Protein AF-A0A820MUP9-F1 (afdb_monomer)

Structure (mmCIF, N/CA/C/O backbone):
data_AF-A0A820MUP9-F1
#
_entry.id   AF-A0A820MUP9-F1
#
loop_
_atom_site.group_PDB
_atom_site.id
_atom_site.type_symbol
_atom_site.label_atom_id
_atom_site.label_alt_id
_atom_site.label_comp_id
_atom_site.label_asym_id
_atom_site.label_entity_id
_atom_site.label_seq_id
_atom_site.pdbx_PDB_ins_code
_atom_site.Cartn_x
_atom_site.Cartn_y
_atom_site.Cartn_z
_atom_site.occupancy
_atom_site.B_iso_or_equiv
_atom_site.auth_seq_id
_atom_site.auth_comp_id
_atom_site.auth_asym_id
_atom_site.auth_atom_id
_atom_site.pdbx_PDB_model_num
ATOM 1 N N . MET A 1 1 ? 1.671 -4.224 -21.984 1.00 60.31 1 MET A N 1
ATOM 2 C CA . MET A 1 1 ? 1.009 -4.642 -20.728 1.00 60.31 1 MET A CA 1
ATOM 3 C C . MET A 1 1 ? -0.323 -3.909 -20.652 1.00 60.31 1 MET A C 1
ATOM 5 O O . MET A 1 1 ? -0.324 -2.715 -20.909 1.00 60.31 1 MET A O 1
ATOM 9 N N . VAL A 1 2 ? -1.440 -4.591 -20.386 1.00 72.69 2 VAL A N 1
ATOM 10 C CA . VAL A 1 2 ? -2.741 -3.913 -20.216 1.00 72.69 2 VAL A CA 1
ATOM 11 C C . VAL A 1 2 ? -2.798 -3.319 -18.798 1.00 72.69 2 VAL A C 1
ATOM 13 O O . VAL A 1 2 ? -2.469 -4.053 -17.855 1.00 72.69 2 VAL A O 1
ATOM 16 N N . PRO A 1 3 ? -3.150 -2.028 -18.629 1.00 71.88 3 PRO A N 1
ATOM 17 C CA . PRO A 1 3 ? -3.293 -1.410 -17.313 1.00 71.88 3 PRO A CA 1
ATOM 18 C C . PRO A 1 3 ? -4.386 -2.097 -16.495 1.00 71.88 3 PRO A C 1
ATOM 20 O O . PRO A 1 3 ? -5.443 -2.432 -17.030 1.00 71.88 3 PRO A O 1
ATOM 23 N N . TYR A 1 4 ? -4.151 -2.282 -15.196 1.00 71.50 4 TYR A N 1
ATOM 24 C CA . TYR A 1 4 ? -5.239 -2.652 -14.297 1.00 71.50 4 TYR A CA 1
ATOM 25 C C . TYR A 1 4 ? -6.120 -1.433 -14.060 1.00 71.50 4 TYR A C 1
ATOM 27 O O . TYR A 1 4 ? -5.642 -0.396 -13.602 1.00 71.50 4 TYR A O 1
ATOM 35 N N . GLU A 1 5 ? -7.413 -1.568 -14.333 1.00 75.94 5 GLU A N 1
ATOM 36 C CA . GLU A 1 5 ? -8.380 -0.572 -13.901 1.00 75.94 5 GLU A CA 1
ATOM 37 C C . GLU A 1 5 ? -8.624 -0.752 -12.396 1.00 75.94 5 GLU A C 1
ATOM 39 O O . GLU A 1 5 ? -9.329 -1.663 -11.959 1.00 75.94 5 GLU A O 1
ATOM 44 N N . PHE A 1 6 ? -7.975 0.085 -11.586 1.00 80.81 6 PHE A N 1
ATOM 45 C CA . PHE A 1 6 ? -8.149 0.066 -10.139 1.00 80.81 6 PHE A CA 1
ATOM 46 C C . PHE A 1 6 ? -9.417 0.830 -9.753 1.00 80.81 6 PHE A C 1
ATOM 48 O O . PHE A 1 6 ? -9.471 2.055 -9.840 1.00 80.81 6 PHE A O 1
ATOM 55 N N . ARG A 1 7 ? -10.434 0.098 -9.293 1.00 82.88 7 ARG A N 1
ATOM 56 C CA . ARG A 1 7 ? -11.640 0.662 -8.678 1.00 82.88 7 ARG A CA 1
ATOM 57 C C . ARG A 1 7 ? -11.702 0.186 -7.227 1.00 82.88 7 ARG A C 1
ATOM 59 O O . ARG A 1 7 ? -12.034 -0.979 -7.011 1.00 82.88 7 ARG A O 1
ATOM 66 N N . PRO A 1 8 ? -11.341 1.029 -6.242 1.00 84.62 8 PRO A N 1
ATOM 67 C CA . PRO A 1 8 ? -11.309 0.603 -4.853 1.00 84.62 8 PRO A CA 1
ATOM 68 C C . PRO A 1 8 ? -12.722 0.256 -4.381 1.00 84.62 8 PRO A C 1
ATOM 70 O O . PRO A 1 8 ? -13.634 1.080 -4.417 1.00 84.62 8 PRO A O 1
ATOM 73 N N . ASN A 1 9 ? -12.891 -0.966 -3.904 1.00 84.06 9 ASN A N 1
ATOM 74 C CA . ASN A 1 9 ? -14.052 -1.404 -3.162 1.00 84.06 9 ASN A CA 1
ATOM 75 C C . ASN A 1 9 ? -13.917 -0.929 -1.709 1.00 84.06 9 ASN A C 1
ATOM 77 O O . ASN A 1 9 ? -13.179 -1.510 -0.915 1.00 84.06 9 ASN A O 1
ATOM 81 N N . GLN A 1 10 ? -14.629 0.141 -1.361 1.00 83.38 10 GLN A N 1
ATOM 82 C CA . GLN A 1 10 ? -14.618 0.745 -0.024 1.00 83.38 10 GLN A CA 1
ATOM 83 C C . GLN A 1 10 ? -15.701 0.151 0.892 1.00 83.38 10 GLN A C 1
ATOM 85 O O . GLN A 1 10 ? -16.340 0.865 1.661 1.00 83.38 10 GLN A O 1
ATOM 90 N N . ILE A 1 11 ? -15.939 -1.158 0.797 1.00 86.75 11 ILE A N 1
ATOM 91 C CA . ILE A 1 11 ? -16.902 -1.865 1.645 1.00 86.75 11 ILE A CA 1
ATOM 92 C C . ILE A 1 11 ? -16.137 -2.675 2.686 1.00 86.75 11 ILE A C 1
ATOM 94 O O . ILE A 1 11 ? -15.376 -3.587 2.358 1.00 86.75 11 ILE A O 1
ATOM 98 N N . PHE A 1 12 ? -16.364 -2.358 3.957 1.00 88.25 12 PHE A N 1
ATOM 99 C CA . PHE A 1 12 ? -15.875 -3.170 5.060 1.00 88.25 12 PHE A CA 1
ATOM 100 C C . PHE A 1 12 ? -16.815 -4.364 5.290 1.00 88.25 12 PHE A C 1
ATOM 102 O O . PHE A 1 12 ? -18.015 -4.184 5.475 1.00 88.25 12 PHE A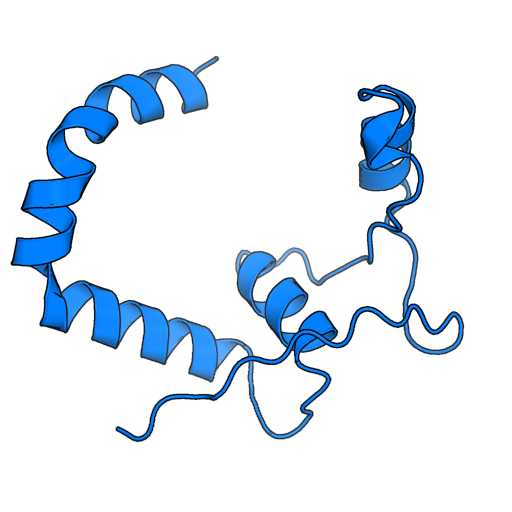 O 1
ATOM 109 N N . ASP A 1 13 ? -16.271 -5.582 5.267 1.00 89.06 13 ASP A N 1
ATOM 110 C CA . ASP A 1 13 ? -16.995 -6.829 5.520 1.00 89.06 13 ASP A CA 1
ATOM 111 C C . ASP A 1 13 ? -16.395 -7.508 6.757 1.00 89.06 13 ASP A C 1
ATOM 113 O O . ASP A 1 13 ? -15.306 -8.072 6.687 1.00 89.06 13 ASP A O 1
ATOM 117 N N . GLU A 1 14 ? -17.108 -7.476 7.884 1.00 89.31 14 GLU A N 1
ATOM 118 C CA . GLU A 1 14 ? -16.673 -8.059 9.166 1.00 89.31 14 GLU A CA 1
ATOM 119 C C . GLU A 1 14 ? -16.401 -9.569 9.107 1.00 89.31 14 GLU A C 1
ATOM 121 O O . GLU A 1 14 ? -15.706 -10.109 9.965 1.00 89.31 14 GLU A O 1
ATOM 126 N N . ARG A 1 15 ? -16.920 -10.275 8.094 1.00 90.50 15 ARG A N 1
ATOM 127 C CA . ARG A 1 15 ? -16.665 -11.713 7.910 1.00 90.50 15 ARG A CA 1
ATOM 128 C C . ARG A 1 15 ? -15.328 -11.983 7.228 1.00 90.50 15 ARG A C 1
ATOM 130 O O . ARG A 1 15 ? -14.829 -13.104 7.295 1.00 90.50 15 ARG A O 1
ATOM 137 N N . LYS A 1 16 ? -14.775 -10.985 6.535 1.00 86.62 16 LYS A N 1
ATOM 138 C CA . LYS A 1 16 ? -13.542 -11.093 5.740 1.00 86.62 16 LYS A CA 1
ATOM 139 C C . LYS A 1 16 ? -12.408 -10.246 6.296 1.00 86.62 16 LYS A C 1
ATOM 141 O O . LYS A 1 16 ? -11.245 -10.616 6.166 1.00 86.62 16 LYS A O 1
ATOM 146 N N . HIS A 1 17 ? -12.735 -9.097 6.870 1.00 92.25 17 HIS A N 1
ATOM 147 C CA . HIS A 1 17 ? -11.781 -8.091 7.296 1.00 92.25 17 HIS A CA 1
ATOM 148 C C . HIS A 1 17 ? -11.637 -8.106 8.812 1.00 92.25 17 HIS A C 1
ATOM 150 O O . HIS A 1 17 ? -12.610 -8.155 9.558 1.00 92.25 17 HIS A O 1
ATOM 156 N N . ILE A 1 18 ? -10.391 -8.015 9.261 1.00 94.44 18 ILE A N 1
ATOM 157 C CA . ILE A 1 18 ? -10.043 -7.900 10.674 1.00 94.44 18 ILE A CA 1
ATOM 158 C C . ILE A 1 18 ? -9.552 -6.476 10.897 1.00 94.44 18 ILE A C 1
ATOM 160 O O . ILE A 1 18 ? -8.719 -5.995 10.131 1.00 94.44 18 ILE A O 1
ATOM 164 N N . ILE A 1 19 ? -10.046 -5.803 11.934 1.00 95.06 19 ILE A N 1
ATOM 165 C CA . ILE A 1 19 ? -9.593 -4.451 12.278 1.00 95.06 19 ILE A CA 1
ATOM 166 C C . ILE A 1 19 ? -8.158 -4.515 12.812 1.00 95.06 19 ILE A C 1
ATOM 168 O O . ILE A 1 19 ? -7.834 -5.336 13.675 1.00 95.06 19 ILE A O 1
ATOM 172 N N . ASP A 1 20 ? -7.297 -3.628 12.323 1.00 95.06 20 ASP A N 1
ATOM 173 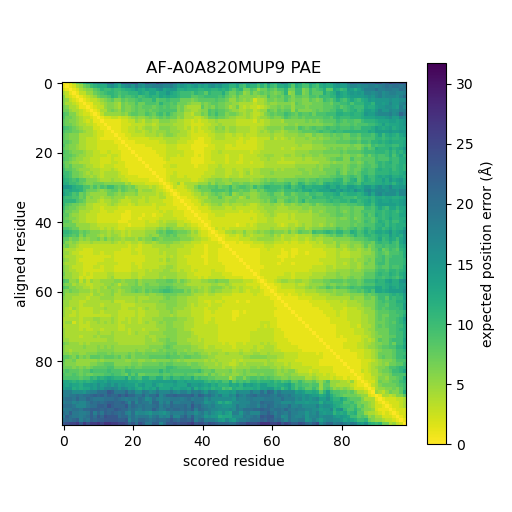C CA . ASP A 1 20 ? -5.983 -3.412 12.916 1.00 95.06 20 ASP A CA 1
ATOM 174 C C . ASP A 1 20 ? -6.122 -2.543 14.173 1.00 95.06 20 ASP A C 1
ATOM 176 O O . ASP A 1 20 ? -6.323 -1.330 14.102 1.00 95.06 20 ASP A O 1
ATOM 180 N N . ALA A 1 21 ? -6.028 -3.176 15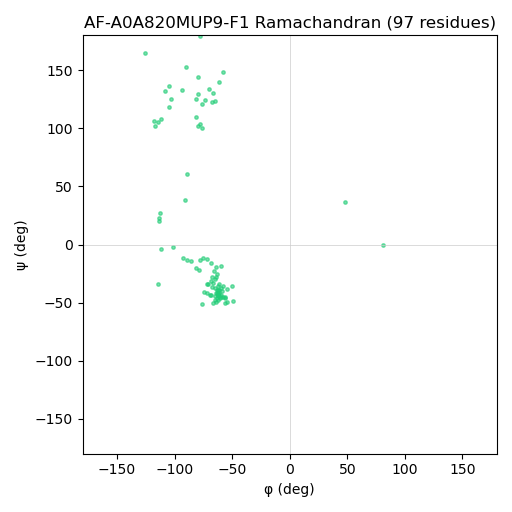.344 1.00 94.31 21 ALA A N 1
ATOM 181 C CA . ALA A 1 21 ? -6.192 -2.502 16.629 1.00 94.31 21 ALA A CA 1
ATOM 182 C C . ALA A 1 21 ? -5.115 -1.438 16.905 1.00 94.31 21 ALA A C 1
ATOM 184 O O . ALA A 1 21 ? -5.378 -0.486 17.638 1.00 94.31 21 ALA A O 1
ATOM 185 N N . VAL A 1 22 ? -3.909 -1.584 16.347 1.00 92.25 22 VAL A N 1
ATOM 186 C CA . VAL A 1 22 ? -2.823 -0.614 16.536 1.00 92.25 22 VAL A CA 1
ATOM 187 C C . VAL A 1 22 ? -3.093 0.612 15.673 1.00 92.25 22 VAL A C 1
ATOM 189 O O . VAL A 1 22 ? -3.142 1.725 16.190 1.00 92.25 22 VAL A O 1
ATOM 192 N N . ALA A 1 23 ? -3.368 0.409 14.383 1.00 91.75 23 ALA A N 1
ATOM 193 C CA . ALA A 1 23 ? -3.734 1.498 13.481 1.00 91.75 23 ALA A CA 1
ATOM 194 C C . ALA A 1 23 ? -5.025 2.207 13.923 1.00 91.75 23 ALA A C 1
ATOM 196 O O . ALA A 1 23 ? -5.133 3.424 13.794 1.00 91.75 23 ALA A O 1
ATOM 197 N N . LYS A 1 24 ? -5.986 1.478 14.508 1.00 93.50 24 LYS A N 1
ATOM 198 C CA . LYS A 1 24 ? -7.220 2.069 15.040 1.00 93.50 24 LYS A CA 1
ATOM 199 C C . LYS A 1 24 ? -6.940 3.074 16.156 1.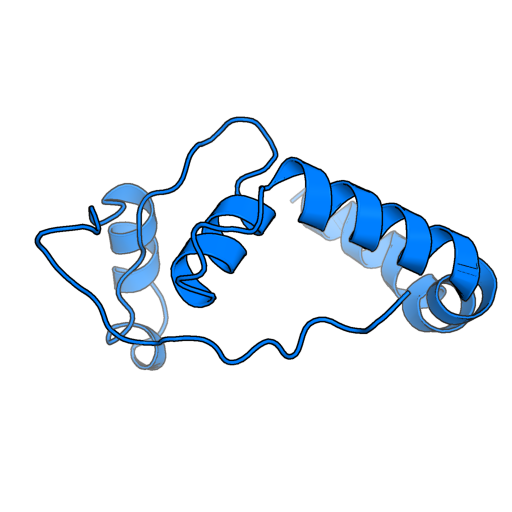00 93.50 24 LYS A C 1
ATOM 201 O O . LYS A 1 24 ? -7.484 4.171 16.105 1.00 93.50 24 LYS A O 1
ATOM 206 N N . LYS A 1 25 ? -6.040 2.748 17.090 1.00 93.00 25 LYS A N 1
ATOM 207 C CA . LYS A 1 25 ? -5.622 3.681 18.149 1.00 93.00 25 LYS A CA 1
ATOM 208 C C . LYS A 1 25 ? -4.964 4.940 17.585 1.00 93.00 25 LYS A C 1
ATOM 210 O O . LYS A 1 25 ? -5.227 6.028 18.082 1.00 93.00 25 LYS A O 1
ATOM 215 N N . TYR A 1 26 ? -4.145 4.809 16.538 1.00 91.81 26 TYR A N 1
ATOM 216 C CA . TYR A 1 26 ? -3.560 5.973 15.867 1.00 91.81 26 TYR A CA 1
ATOM 217 C C . TYR A 1 26 ? -4.625 6.851 15.205 1.00 91.81 26 TYR A C 1
ATOM 219 O O . TYR A 1 26 ? -4.570 8.069 15.335 1.00 91.81 26 TYR A O 1
ATOM 227 N N . LEU A 1 27 ? -5.621 6.251 14.547 1.00 91.19 27 LEU A N 1
ATOM 228 C CA . LEU A 1 27 ? -6.723 7.003 13.941 1.00 91.19 27 LEU A CA 1
ATOM 229 C C . LEU A 1 27 ? -7.590 7.713 14.984 1.00 91.19 27 LEU A C 1
ATOM 231 O O . LEU A 1 27 ? -8.016 8.833 14.744 1.00 91.19 27 LEU A O 1
ATOM 235 N N . GLU A 1 28 ? -7.824 7.102 16.144 1.00 91.06 28 GLU A N 1
ATOM 236 C CA . GLU A 1 28 ? -8.566 7.728 17.250 1.00 91.06 28 GLU A CA 1
ATOM 237 C C . GLU A 1 28 ? -7.842 8.953 17.828 1.00 91.06 28 GLU A C 1
ATOM 239 O O . GLU A 1 28 ? -8.487 9.886 18.302 1.00 91.06 28 GLU A O 1
ATOM 244 N N . GLN A 1 29 ? -6.509 8.966 17.767 1.00 92.81 29 GLN A N 1
ATOM 245 C CA . GLN A 1 29 ? -5.672 10.099 18.177 1.00 92.81 29 GLN A CA 1
ATOM 246 C C . GLN A 1 29 ? -5.476 11.137 17.065 1.00 92.81 29 GLN A C 1
ATOM 248 O O . GLN A 1 29 ? -5.006 12.242 17.335 1.00 92.81 29 GLN A O 1
ATOM 253 N N . ALA A 1 30 ? -5.806 10.784 15.822 1.00 92.19 30 ALA A N 1
ATOM 254 C CA . ALA A 1 30 ? -5.721 11.674 14.678 1.00 92.19 30 ALA A CA 1
ATOM 255 C C . ALA A 1 30 ? -6.906 12.653 14.638 1.00 92.19 30 ALA A C 1
ATOM 257 O O . ALA A 1 30 ? -7.794 12.658 15.497 1.00 92.19 30 ALA A O 1
ATOM 258 N N . THR A 1 31 ? -6.905 13.510 13.623 1.00 88.44 31 THR A N 1
ATOM 259 C CA . THR A 1 31 ? -7.966 14.480 13.360 1.00 88.44 31 THR A CA 1
ATOM 260 C C . THR A 1 31 ? -9.330 13.794 13.184 1.00 88.44 31 THR A C 1
ATOM 262 O O . THR A 1 31 ? -9.435 12.651 12.740 1.00 88.44 31 THR A O 1
ATOM 265 N N . SER A 1 32 ? -10.409 14.480 13.570 1.00 88.56 32 SER A N 1
ATOM 266 C CA . SER A 1 32 ? -11.766 13.904 13.573 1.00 88.56 32 SER A CA 1
ATOM 267 C C . SER A 1 32 ? -12.286 13.538 12.180 1.00 88.56 32 SER A C 1
ATOM 269 O O . SER A 1 32 ? -13.193 12.715 12.050 1.00 88.56 32 SER A O 1
ATOM 271 N N . ASP A 1 33 ? -11.697 14.111 11.133 1.00 90.50 33 ASP A N 1
ATOM 272 C CA . ASP A 1 33 ? -11.995 13.813 9.736 1.00 90.50 33 ASP A CA 1
ATOM 273 C C . ASP A 1 33 ? -11.671 12.365 9.356 1.00 90.50 33 ASP A C 1
ATOM 275 O O . ASP A 1 33 ? -12.330 11.840 8.468 1.00 90.50 33 ASP A O 1
ATOM 279 N N . VAL A 1 34 ? -10.751 11.677 10.041 1.00 88.25 34 VAL A N 1
ATOM 280 C CA . VAL A 1 34 ? -10.373 10.287 9.721 1.00 88.25 34 VAL A CA 1
ATOM 281 C C . VAL A 1 34 ? -11.004 9.233 10.634 1.00 88.25 34 VAL A C 1
ATOM 283 O O . VAL A 1 34 ? -10.829 8.036 10.409 1.00 88.25 34 VAL A O 1
ATOM 286 N N . HIS A 1 35 ? -11.789 9.63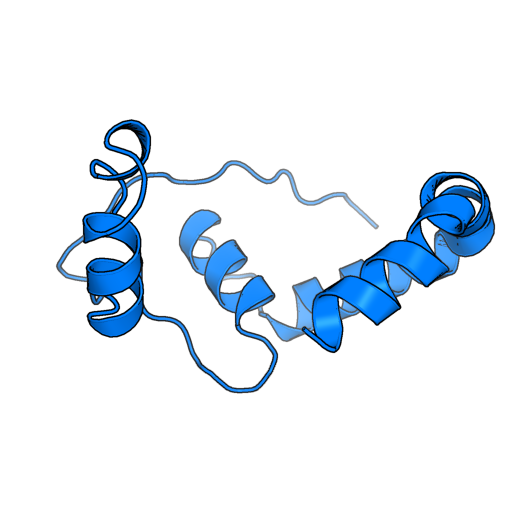0 11.640 1.00 87.56 35 HIS A N 1
ATOM 287 C CA . HIS A 1 35 ? -12.375 8.695 12.620 1.00 87.56 35 HIS A CA 1
ATOM 288 C C . HIS A 1 35 ? -13.391 7.719 12.012 1.00 87.56 35 HIS A C 1
ATOM 290 O O . HIS A 1 35 ? -13.610 6.634 12.558 1.00 87.56 35 HIS A O 1
ATOM 296 N N . HIS A 1 36 ? -13.980 8.084 10.871 1.00 87.75 36 HIS A N 1
ATOM 297 C CA . HIS A 1 36 ? -14.905 7.244 10.109 1.00 87.75 36 HIS A CA 1
ATOM 298 C C . HIS A 1 36 ? -14.205 6.120 9.321 1.00 87.75 36 HIS A C 1
ATOM 300 O O . HIS A 1 36 ? -14.874 5.221 8.811 1.00 87.75 36 HIS A O 1
ATOM 306 N N . LEU A 1 37 ? -12.872 6.152 9.211 1.00 90.56 37 LEU A N 1
ATOM 307 C CA . LEU A 1 37 ? -12.099 5.138 8.502 1.00 90.56 37 LEU A CA 1
ATOM 308 C C . LEU A 1 37 ? -11.911 3.882 9.365 1.00 90.56 37 LEU A C 1
ATOM 310 O O . LEU A 1 37 ? -11.719 3.942 10.585 1.00 90.56 37 LEU A O 1
ATOM 314 N N . VAL A 1 38 ? -11.929 2.722 8.708 1.00 92.31 38 VAL A N 1
ATOM 315 C CA . VAL A 1 38 ? -11.721 1.417 9.346 1.00 92.31 38 VAL A CA 1
ATOM 316 C C . VAL A 1 38 ? -10.391 0.835 8.863 1.00 92.31 38 VAL A C 1
ATOM 318 O O . VAL A 1 38 ? -10.295 0.430 7.702 1.00 92.31 38 VAL A O 1
ATOM 321 N N . PRO A 1 39 ? -9.348 0.785 9.711 1.00 92.94 39 PRO A N 1
ATOM 322 C CA . PRO A 1 39 ? -8.068 0.228 9.312 1.00 92.94 39 PRO A CA 1
ATOM 323 C C . PRO A 1 39 ? -8.163 -1.298 9.291 1.00 92.94 39 PRO A C 1
ATOM 325 O O . PRO A 1 39 ? -8.465 -1.931 10.305 1.00 92.94 39 PRO A O 1
ATOM 328 N N . VAL A 1 40 ? -7.900 -1.894 8.132 1.00 93.88 40 VAL A N 1
ATOM 329 C CA . VAL A 1 40 ? -7.924 -3.349 7.952 1.00 93.88 40 VAL A CA 1
ATOM 330 C C . VAL A 1 40 ? -6.522 -3.914 8.143 1.00 93.88 40 VAL A C 1
ATOM 332 O O . VAL A 1 40 ? -5.549 -3.413 7.582 1.00 93.88 40 VAL A O 1
ATOM 335 N N . LYS A 1 41 ? -6.425 -4.987 8.925 1.00 94.38 41 LYS A N 1
ATOM 336 C CA . LYS A 1 41 ? -5.188 -5.719 9.172 1.00 94.38 41 LYS A CA 1
ATOM 337 C C . LYS A 1 41 ? -4.715 -6.409 7.895 1.00 94.38 41 LYS A C 1
ATOM 339 O O . LYS A 1 41 ? -5.462 -7.155 7.266 1.00 94.38 41 LYS A O 1
ATOM 344 N N . VAL A 1 42 ? -3.442 -6.218 7.566 1.00 92.88 42 VAL A N 1
ATOM 345 C CA . VAL A 1 42 ? -2.768 -6.848 6.422 1.00 92.88 42 VAL A CA 1
ATOM 346 C C . VAL A 1 42 ? -1.504 -7.581 6.864 1.00 92.88 42 VAL A C 1
ATOM 348 O O . VAL A 1 42 ? -1.001 -7.390 7.972 1.00 92.88 42 VAL A O 1
ATOM 351 N N . THR A 1 43 ? -0.973 -8.450 6.006 1.00 90.50 43 THR A N 1
ATOM 352 C CA . THR A 1 43 ? 0.243 -9.212 6.304 1.00 90.50 43 THR A CA 1
ATOM 353 C C . THR A 1 43 ? 1.473 -8.297 6.384 1.00 90.50 43 THR A C 1
ATOM 355 O O . THR A 1 43 ? 1.837 -7.626 5.418 1.00 90.50 43 THR A O 1
ATOM 358 N N . ALA A 1 44 ? 2.166 -8.320 7.525 1.00 86.19 44 ALA A N 1
ATOM 359 C CA . ALA A 1 44 ? 3.354 -7.510 7.803 1.00 86.19 44 ALA A CA 1
ATOM 360 C C . ALA A 1 44 ? 4.663 -8.204 7.366 1.00 86.19 44 ALA A C 1
ATOM 362 O O . ALA A 1 44 ? 5.527 -8.494 8.185 1.00 86.19 44 ALA A O 1
ATOM 363 N N . ASN A 1 45 ? 4.812 -8.500 6.070 1.00 90.19 45 ASN A N 1
ATOM 364 C CA . ASN A 1 45 ? 6.004 -9.175 5.518 1.00 90.19 45 ASN A CA 1
ATOM 365 C C . ASN A 1 45 ? 6.841 -8.286 4.573 1.00 90.19 45 ASN A C 1
ATOM 367 O O . ASN A 1 45 ? 7.517 -8.790 3.677 1.00 90.19 45 ASN A O 1
ATOM 371 N N . GLY A 1 46 ? 6.723 -6.962 4.704 1.00 88.62 46 GLY A N 1
ATOM 372 C CA . GLY A 1 46 ? 7.343 -5.996 3.789 1.00 88.62 46 GLY A CA 1
ATOM 373 C C . GLY A 1 46 ? 6.578 -5.757 2.478 1.00 88.62 46 GLY A C 1
ATOM 374 O O . GLY A 1 46 ? 7.009 -4.937 1.678 1.00 88.62 46 GLY A O 1
ATOM 375 N N . ASN A 1 47 ? 5.433 -6.418 2.251 1.00 92.19 47 ASN A N 1
ATOM 376 C CA . ASN A 1 47 ? 4.530 -6.144 1.118 1.00 92.19 47 ASN A CA 1
ATOM 377 C C . ASN A 1 47 ? 3.174 -5.568 1.562 1.00 92.19 47 ASN A C 1
ATOM 379 O O . ASN A 1 47 ? 2.195 -5.671 0.823 1.00 92.19 47 ASN A O 1
ATOM 383 N N . CYS A 1 48 ? 3.089 -4.997 2.767 1.00 91.94 48 CYS A N 1
ATOM 384 C CA . CYS A 1 48 ? 1.830 -4.528 3.357 1.00 91.94 48 CYS A CA 1
ATOM 385 C C . CYS A 1 48 ? 1.076 -3.544 2.450 1.00 91.94 48 CYS A C 1
ATOM 387 O O . CYS A 1 48 ? -0.133 -3.679 2.318 1.00 91.94 48 CYS A O 1
ATOM 389 N N . LEU A 1 49 ? 1.778 -2.649 1.742 1.00 92.81 49 LEU A N 1
ATOM 390 C CA . LEU A 1 49 ? 1.174 -1.752 0.751 1.00 92.81 49 LEU A CA 1
ATOM 391 C C . LEU A 1 49 ? 0.377 -2.521 -0.317 1.00 92.81 49 LEU A C 1
ATOM 393 O O . LEU A 1 49 ? -0.781 -2.208 -0.578 1.00 92.81 49 LEU A O 1
ATOM 397 N N . TYR A 1 50 ? 0.974 -3.559 -0.907 1.00 94.06 50 TYR A N 1
ATOM 398 C CA . TYR A 1 50 ? 0.329 -4.358 -1.952 1.00 94.06 50 TYR A CA 1
ATOM 399 C C . TYR A 1 50 ? -0.808 -5.220 -1.399 1.00 94.06 50 TYR A C 1
ATOM 401 O O . TYR A 1 50 ? -1.817 -5.397 -2.076 1.00 94.06 50 TYR A O 1
ATOM 409 N N . TYR A 1 51 ? -0.686 -5.716 -0.164 1.00 93.25 51 TYR A N 1
ATOM 410 C CA . TYR A 1 51 ? -1.804 -6.379 0.510 1.00 93.25 51 TYR A CA 1
ATOM 411 C C . TYR A 1 51 ? -2.980 -5.422 0.728 1.00 93.25 51 TYR A C 1
ATOM 413 O O . TYR A 1 51 ? -4.114 -5.798 0.440 1.00 93.25 51 TYR A O 1
ATOM 421 N N . SER A 1 52 ? -2.727 -4.183 1.160 1.00 91.88 52 SER A N 1
ATOM 422 C CA . SER A 1 52 ? -3.771 -3.164 1.322 1.00 91.88 52 SER A CA 1
ATOM 423 C C . SER A 1 52 ? -4.465 -2.846 -0.002 1.00 91.88 52 SER A C 1
ATOM 425 O O . SER A 1 52 ? -5.689 -2.758 -0.051 1.00 91.88 52 SER A O 1
ATOM 427 N N . ILE A 1 53 ? -3.703 -2.741 -1.096 1.00 91.50 53 ILE A N 1
ATOM 428 C CA . ILE A 1 53 ? -4.268 -2.540 -2.436 1.00 91.50 53 ILE A CA 1
ATOM 429 C C . ILE A 1 53 ? -5.151 -3.726 -2.835 1.00 91.50 53 ILE A C 1
ATOM 431 O O . ILE A 1 53 ? -6.257 -3.500 -3.312 1.00 91.50 53 ILE A O 1
ATOM 435 N N . LEU A 1 54 ? -4.729 -4.976 -2.612 1.00 90.31 54 LEU A N 1
ATOM 436 C CA . LEU A 1 54 ? -5.549 -6.147 -2.953 1.00 90.31 54 LEU A CA 1
ATOM 437 C C . LEU A 1 54 ? -6.861 -6.217 -2.173 1.00 90.31 54 LEU A C 1
ATOM 439 O O . LEU A 1 54 ? -7.885 -6.566 -2.761 1.00 90.31 54 LEU A O 1
ATOM 443 N N . VAL A 1 55 ? -6.843 -5.863 -0.883 1.00 90.12 55 VAL A N 1
ATOM 444 C CA . VAL A 1 55 ? -8.068 -5.759 -0.074 1.00 90.12 55 VAL A CA 1
ATOM 445 C C . VAL A 1 55 ? -9.045 -4.785 -0.736 1.00 90.12 55 VAL A C 1
ATOM 447 O O . VAL A 1 55 ? -10.215 -5.115 -0.909 1.00 90.12 55 VAL A O 1
ATOM 450 N N . LEU A 1 56 ? -8.552 -3.629 -1.193 1.00 89.31 56 LEU A N 1
ATOM 451 C CA . LEU A 1 56 ? -9.365 -2.638 -1.899 1.00 89.31 56 LEU A CA 1
ATOM 452 C C . LEU A 1 56 ? -9.752 -3.081 -3.316 1.00 89.31 56 LEU A C 1
ATOM 454 O O . LEU A 1 56 ? -10.840 -2.756 -3.767 1.00 89.31 56 LEU A O 1
ATOM 458 N N . MET A 1 57 ? -8.917 -3.828 -4.039 1.00 89.12 57 MET A N 1
ATOM 459 C CA . MET A 1 57 ? -9.273 -4.354 -5.366 1.00 89.12 57 MET A CA 1
ATOM 460 C C . MET A 1 57 ? -10.372 -5.412 -5.288 1.00 89.12 57 MET A C 1
ATOM 462 O O . MET A 1 57 ? -11.136 -5.560 -6.240 1.00 89.12 57 MET A O 1
ATOM 466 N N . ASN A 1 58 ? -10.416 -6.179 -4.190 1.00 84.00 58 ASN A N 1
ATOM 467 C CA . ASN A 1 58 ? -11.293 -7.337 -4.016 1.00 84.00 58 ASN A CA 1
ATOM 468 C C . ASN A 1 58 ? -11.250 -8.298 -5.228 1.00 84.00 58 ASN A C 1
ATOM 470 O O . ASN A 1 58 ? -12.265 -8.863 -5.637 1.00 84.00 58 ASN A O 1
ATOM 474 N N . ASN A 1 59 ? -10.065 -8.459 -5.828 1.00 84.81 59 ASN A N 1
ATOM 475 C CA . ASN A 1 59 ? -9.844 -9.314 -6.989 1.00 84.81 59 ASN A CA 1
ATOM 476 C C . ASN A 1 59 ? -8.924 -10.486 -6.606 1.00 84.81 59 ASN A C 1
ATOM 478 O O . ASN A 1 59 ? -7.715 -10.286 -6.478 1.00 84.81 59 ASN A O 1
ATOM 482 N N . PRO A 1 60 ? -9.461 -11.710 -6.451 1.00 83.56 60 PRO A N 1
ATOM 483 C CA . PRO A 1 60 ? -8.675 -12.866 -6.028 1.00 83.56 60 PRO A CA 1
ATOM 484 C C . PRO A 1 60 ? -7.713 -13.380 -7.109 1.00 83.56 60 PRO A C 1
ATOM 486 O O . PRO A 1 60 ? -6.853 -14.200 -6.804 1.00 83.56 60 PRO A O 1
ATOM 489 N N . ALA A 1 61 ? -7.847 -12.930 -8.361 1.00 87.81 61 ALA A N 1
ATOM 490 C CA . ALA A 1 61 ? -6.975 -13.354 -9.455 1.00 87.81 61 ALA A CA 1
ATOM 491 C C . ALA A 1 61 ? -5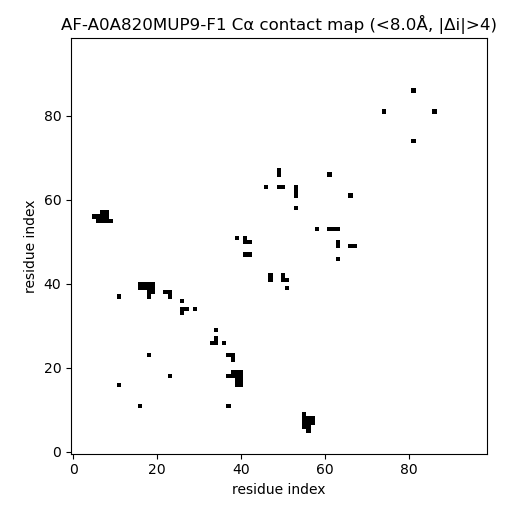.604 -12.656 -9.441 1.00 87.81 61 ALA A C 1
ATOM 493 O O . ALA A 1 61 ? -4.700 -13.094 -10.147 1.00 87.81 61 ALA A O 1
ATOM 494 N N . VAL A 1 62 ? -5.445 -11.582 -8.661 1.00 89.44 62 VAL A N 1
ATOM 495 C CA . VAL A 1 62 ? -4.213 -10.787 -8.622 1.00 89.44 62 VAL A CA 1
ATOM 496 C C . VAL A 1 62 ? -3.419 -11.119 -7.363 1.00 89.44 62 VAL A C 1
ATOM 498 O O . VAL A 1 62 ? -3.918 -11.009 -6.245 1.00 89.44 62 VAL A O 1
ATOM 501 N N . ALA A 1 63 ? -2.153 -11.494 -7.541 1.00 91.81 63 ALA A N 1
ATOM 502 C CA . ALA A 1 63 ? -1.230 -11.738 -6.437 1.00 91.81 63 ALA A CA 1
ATOM 503 C C . ALA A 1 63 ? -0.470 -10.460 -6.038 1.00 91.81 63 ALA A C 1
ATOM 505 O O . ALA A 1 63 ? -0.179 -9.597 -6.868 1.00 91.81 63 ALA A O 1
ATOM 506 N N . THR A 1 64 ? -0.055 -10.360 -4.771 1.00 92.69 64 THR A N 1
ATOM 507 C CA . THR A 1 64 ? 0.755 -9.221 -4.293 1.00 92.69 64 THR A CA 1
ATOM 508 C C . THR A 1 64 ? 2.099 -9.131 -5.010 1.00 92.69 64 THR A C 1
ATOM 510 O O . THR A 1 64 ? 2.577 -8.034 -5.294 1.00 92.69 64 THR A O 1
ATOM 513 N N . SER A 1 65 ? 2.696 -10.279 -5.337 1.00 93.00 65 SER A N 1
ATOM 514 C CA . SER A 1 65 ? 3.929 -10.368 -6.118 1.00 93.00 65 SER A CA 1
ATOM 515 C C . SER A 1 65 ? 3.762 -9.789 -7.521 1.00 93.00 65 SER A C 1
ATOM 517 O O . SER A 1 65 ? 4.658 -9.098 -7.998 1.00 93.00 65 SER A O 1
ATOM 519 N N . GLU A 1 66 ? 2.614 -10.014 -8.160 1.00 92.25 66 GLU A N 1
ATOM 520 C CA . GLU A 1 66 ? 2.326 -9.462 -9.481 1.00 92.25 66 GLU A CA 1
ATOM 521 C C . GLU A 1 66 ? 2.245 -7.934 -9.433 1.00 92.25 66 GLU A C 1
ATOM 523 O O . GLU A 1 66 ? 2.900 -7.269 -10.235 1.00 92.25 66 GLU A O 1
ATOM 528 N N . LEU A 1 67 ? 1.501 -7.373 -8.469 1.00 91.75 67 LEU A N 1
ATOM 529 C CA . LEU A 1 67 ? 1.431 -5.919 -8.282 1.00 91.75 67 LEU A CA 1
ATOM 530 C C . LEU A 1 67 ? 2.824 -5.322 -8.073 1.00 91.75 67 LEU A C 1
ATOM 532 O O . LEU A 1 67 ? 3.185 -4.362 -8.748 1.00 91.75 67 LEU A O 1
ATOM 536 N N . ARG A 1 68 ? 3.639 -5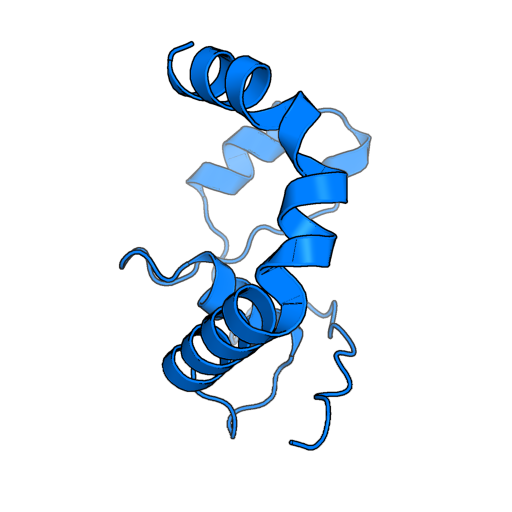.939 -7.211 1.00 93.25 68 ARG A N 1
ATOM 537 C CA . ARG A 1 68 ? 5.011 -5.492 -6.949 1.00 93.25 68 ARG A CA 1
ATOM 538 C C . ARG A 1 68 ? 5.886 -5.508 -8.201 1.00 93.25 68 ARG A C 1
ATOM 540 O O . ARG A 1 68 ? 6.598 -4.541 -8.452 1.00 93.25 68 ARG A O 1
ATOM 547 N N . VAL A 1 69 ? 5.847 -6.586 -8.986 1.00 94.12 69 VAL A N 1
ATOM 548 C CA . VAL A 1 69 ? 6.624 -6.688 -10.233 1.00 94.12 69 VAL A CA 1
ATOM 549 C C . VAL A 1 69 ? 6.183 -5.621 -11.231 1.00 94.12 69 VAL A C 1
ATOM 551 O O . VAL A 1 69 ? 7.029 -4.966 -11.832 1.00 94.12 69 VAL A O 1
ATOM 554 N N . ARG A 1 70 ? 4.874 -5.392 -11.372 1.00 91.62 70 ARG A N 1
ATOM 555 C CA . ARG A 1 70 ? 4.340 -4.342 -12.249 1.00 91.62 70 ARG A CA 1
ATOM 556 C C . ARG A 1 70 ? 4.787 -2.951 -11.818 1.00 91.62 70 ARG A C 1
ATOM 558 O O . ARG A 1 70 ? 5.200 -2.176 -12.672 1.00 91.62 70 ARG A O 1
ATOM 565 N N . THR A 1 71 ? 4.775 -2.658 -10.518 1.00 92.00 71 THR A N 1
ATOM 566 C CA . THR A 1 71 ? 5.298 -1.394 -9.983 1.00 92.00 71 THR A CA 1
ATOM 567 C C . THR A 1 71 ? 6.779 -1.216 -10.308 1.00 92.00 71 THR A C 1
ATOM 569 O O . THR A 1 71 ? 7.176 -0.141 -10.739 1.00 92.00 71 THR A O 1
ATOM 572 N N . ILE A 1 72 ? 7.597 -2.263 -10.168 1.00 93.44 72 ILE A N 1
ATOM 573 C CA . ILE A 1 72 ? 9.022 -2.197 -10.528 1.00 93.44 72 ILE A CA 1
ATOM 574 C C . ILE A 1 72 ? 9.197 -1.932 -12.028 1.00 93.44 72 ILE A C 1
ATOM 576 O O . ILE A 1 72 ? 9.984 -1.067 -12.399 1.00 93.44 72 ILE A O 1
ATOM 580 N N . ILE A 1 73 ? 8.453 -2.641 -12.885 1.00 94.25 73 ILE A N 1
ATOM 581 C CA . ILE A 1 73 ? 8.496 -2.429 -14.339 1.00 94.25 73 ILE A CA 1
ATOM 582 C C . ILE A 1 73 ? 8.129 -0.981 -14.680 1.00 94.25 73 ILE A C 1
ATOM 584 O O . ILE A 1 73 ? 8.834 -0.361 -15.469 1.00 94.25 73 ILE A O 1
ATOM 588 N N . GLU A 1 74 ? 7.074 -0.432 -14.075 1.00 93.00 74 GLU A N 1
ATOM 589 C CA . GLU A 1 74 ? 6.631 0.949 -14.301 1.00 93.00 74 GLU A CA 1
ATOM 590 C C . GLU A 1 74 ? 7.698 1.971 -13.889 1.00 93.00 74 GLU A C 1
ATOM 592 O O . GLU A 1 74 ? 8.034 2.863 -14.670 1.00 93.00 74 GLU A O 1
ATOM 597 N N . LEU A 1 75 ? 8.268 1.811 -12.691 1.00 92.19 75 LEU A N 1
ATOM 598 C CA . LEU A 1 75 ? 9.300 2.705 -12.163 1.00 92.19 75 LEU A CA 1
ATOM 599 C C . LEU A 1 75 ? 10.570 2.684 -13.016 1.00 92.19 75 LEU A C 1
ATOM 601 O O . LEU A 1 75 ? 11.138 3.738 -13.281 1.00 92.19 75 LEU A O 1
ATOM 605 N N . VAL A 1 76 ? 10.997 1.501 -13.469 1.00 94.56 76 VAL A N 1
ATOM 606 C CA . VAL A 1 76 ? 12.188 1.354 -14.319 1.00 94.56 76 VAL A CA 1
ATOM 607 C C . VAL A 1 76 ? 11.928 1.880 -15.730 1.00 94.56 76 VAL A C 1
ATOM 609 O O . VAL A 1 76 ? 12.772 2.562 -16.299 1.00 94.56 76 VAL A O 1
ATOM 612 N N . THR A 1 77 ? 10.754 1.602 -16.300 1.00 95.44 77 THR A N 1
ATOM 613 C CA . THR A 1 77 ? 10.413 2.045 -17.663 1.00 95.44 77 THR A CA 1
ATOM 614 C C . THR A 1 77 ? 10.298 3.567 -17.751 1.00 95.44 77 THR A C 1
ATOM 616 O O . THR A 1 77 ? 10.658 4.150 -18.770 1.00 95.44 77 THR A O 1
ATOM 619 N N . ASN A 1 78 ? 9.836 4.219 -16.681 1.00 94.94 78 ASN A N 1
ATOM 620 C CA . ASN A 1 78 ? 9.594 5.662 -16.640 1.00 94.94 78 ASN A CA 1
ATOM 621 C C . ASN A 1 78 ? 10.553 6.398 -15.690 1.00 94.94 78 ASN A C 1
ATOM 623 O O . ASN A 1 78 ? 10.216 7.463 -15.167 1.00 94.94 78 ASN A O 1
ATOM 627 N N . GLU A 1 79 ? 11.752 5.853 -15.470 1.00 92.94 79 GLU A N 1
ATOM 628 C CA . GLU A 1 79 ? 12.738 6.379 -14.517 1.00 92.94 79 GLU A CA 1
ATOM 629 C C . GLU A 1 79 ? 12.971 7.884 -14.696 1.00 92.94 79 GLU A C 1
ATOM 631 O O . GLU A 1 79 ? 12.891 8.642 -13.734 1.00 92.94 79 GLU A O 1
ATOM 636 N N . THR A 1 80 ? 13.202 8.349 -15.928 1.00 92.94 80 THR A N 1
ATOM 637 C CA . THR A 1 80 ? 13.478 9.768 -16.205 1.00 92.94 80 THR A CA 1
ATOM 638 C C . THR A 1 80 ? 12.339 10.683 -15.753 1.00 92.94 80 THR A C 1
ATOM 640 O O . THR A 1 80 ? 12.590 11.751 -15.197 1.00 92.94 80 THR A O 1
ATOM 643 N N . TYR A 1 81 ? 11.086 10.270 -15.961 1.00 93.81 81 TYR A N 1
ATOM 644 C CA . TYR A 1 81 ? 9.919 11.036 -15.523 1.00 93.81 81 TYR A CA 1
ATOM 645 C C . TYR A 1 81 ? 9.874 11.139 -13.996 1.00 93.81 81 TYR A C 1
ATOM 647 O O . TYR A 1 81 ? 9.748 12.241 -13.452 1.00 93.81 81 TYR A O 1
ATOM 655 N N . TYR A 1 82 ? 10.023 10.006 -13.306 1.00 90.06 82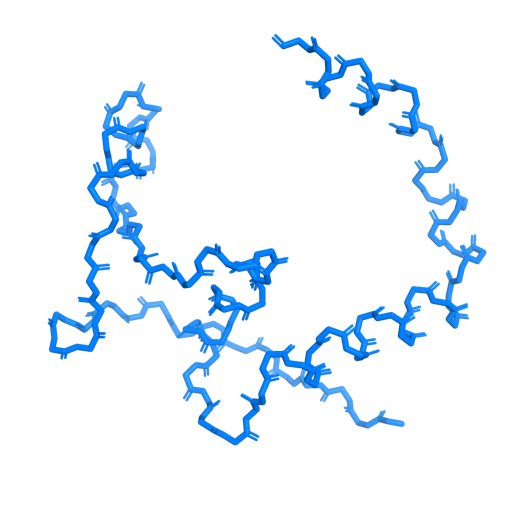 TYR A N 1
ATOM 656 C CA . TYR A 1 82 ? 9.988 9.958 -11.847 1.00 90.06 82 TYR A CA 1
ATOM 657 C C . TYR A 1 82 ? 11.162 10.717 -11.220 1.00 90.06 82 TYR A C 1
ATOM 659 O O . TYR A 1 82 ? 10.950 11.530 -10.322 1.00 90.06 82 TYR A O 1
ATOM 667 N N . SER A 1 83 ? 12.378 10.545 -11.734 1.00 88.12 83 SER A N 1
ATOM 668 C CA . SER A 1 83 ? 13.565 11.266 -11.265 1.00 88.12 83 SER A CA 1
ATOM 669 C C . SER A 1 83 ? 13.410 12.779 -11.424 1.00 88.12 83 SER A C 1
ATOM 671 O O . SER A 1 83 ? 13.658 13.527 -10.481 1.00 88.12 83 SER A O 1
ATOM 673 N N . ASN A 1 84 ? 12.916 13.258 -12.567 1.00 90.44 84 ASN A N 1
ATOM 674 C CA . ASN A 1 84 ? 12.710 14.695 -12.764 1.00 90.44 84 ASN A CA 1
ATOM 675 C C . ASN A 1 84 ? 11.597 15.258 -11.869 1.00 90.44 84 ASN A C 1
ATOM 677 O O . ASN A 1 84 ? 11.724 16.369 -11.363 1.00 90.44 84 ASN A O 1
ATOM 681 N N . THR A 1 85 ? 10.529 14.490 -11.648 1.00 90.06 85 THR A N 1
ATOM 682 C CA . THR A 1 85 ? 9.373 14.934 -10.854 1.00 90.06 85 THR A CA 1
ATOM 683 C C . THR A 1 85 ? 9.674 14.945 -9.356 1.00 90.06 85 THR A C 1
ATOM 685 O O . THR A 1 85 ? 9.268 15.864 -8.648 1.00 90.06 85 THR A O 1
ATOM 688 N N . TYR A 1 86 ? 10.389 13.930 -8.866 1.00 84.31 86 TYR A N 1
ATOM 689 C CA . TYR A 1 86 ? 10.541 13.673 -7.433 1.00 84.31 86 TYR A CA 1
ATOM 690 C C . TYR A 1 86 ? 11.960 13.914 -6.898 1.00 84.31 86 TYR A C 1
ATOM 692 O O . TYR A 1 86 ? 12.148 13.869 -5.683 1.00 84.31 86 TYR A O 1
ATOM 700 N N . SER A 1 87 ? 12.942 14.251 -7.746 1.00 81.00 87 SER A N 1
ATOM 701 C CA . SER A 1 87 ? 14.295 14.640 -7.298 1.00 81.00 87 SER A CA 1
ATOM 702 C C . SER A 1 87 ? 14.331 15.712 -6.198 1.00 81.00 87 SER A C 1
ATOM 704 O O . SER A 1 87 ? 15.167 15.572 -5.303 1.00 81.00 87 SER A O 1
ATOM 706 N N . PRO A 1 88 ? 13.433 16.722 -6.147 1.00 82.06 88 PRO A N 1
ATOM 707 C CA . PRO A 1 88 ? 13.460 17.709 -5.065 1.00 82.06 88 PRO A CA 1
ATOM 708 C C . PRO A 1 88 ? 13.072 17.139 -3.690 1.00 82.06 88 PRO A C 1
ATOM 710 O O . PRO A 1 88 ? 13.318 17.783 -2.673 1.00 82.06 88 PRO A O 1
ATOM 713 N N . LEU A 1 89 ? 12.455 15.952 -3.642 1.00 77.00 89 LEU A N 1
ATOM 714 C CA . LEU A 1 89 ? 11.963 15.332 -2.409 1.00 77.00 89 LEU A CA 1
ATOM 715 C C . LEU A 1 89 ? 12.970 14.384 -1.748 1.00 77.00 89 LEU A C 1
ATOM 717 O O . LEU A 1 89 ? 12.750 14.011 -0.599 1.00 77.00 89 LEU A O 1
ATOM 721 N N . ALA A 1 90 ? 14.063 14.014 -2.426 1.00 69.81 90 ALA A N 1
ATOM 722 C CA . ALA A 1 90 ? 15.021 13.030 -1.914 1.00 69.81 90 ALA A CA 1
ATOM 723 C C . ALA A 1 90 ? 15.593 13.427 -0.535 1.00 69.81 90 ALA A C 1
ATOM 725 O O . ALA A 1 90 ? 15.477 12.669 0.418 1.00 69.81 90 ALA A O 1
ATOM 726 N N . GLY A 1 91 ? 16.084 14.663 -0.384 1.00 70.75 91 GLY A N 1
ATOM 727 C CA . GLY A 1 91 ? 16.606 15.156 0.900 1.00 70.75 91 GLY A CA 1
ATOM 728 C C . GLY A 1 91 ? 15.546 15.305 2.008 1.00 70.75 91 GLY A C 1
ATOM 729 O O . GLY A 1 91 ? 15.753 14.806 3.113 1.00 70.75 91 GLY A O 1
ATOM 730 N N . PRO A 1 92 ? 14.402 15.970 1.754 1.00 68.50 92 PRO A N 1
ATOM 731 C CA . PRO A 1 92 ? 13.334 16.097 2.748 1.00 68.50 92 PRO A CA 1
ATOM 732 C C . PRO A 1 92 ? 12.776 14.761 3.260 1.00 68.50 92 PRO A C 1
ATOM 734 O O . PRO A 1 92 ? 12.444 14.660 4.440 1.00 68.50 92 PRO A O 1
ATOM 737 N N . ILE A 1 93 ? 12.684 13.737 2.402 1.00 66.31 93 ILE A N 1
ATOM 738 C CA . ILE A 1 93 ? 12.224 12.397 2.796 1.00 66.31 93 ILE A CA 1
ATOM 739 C C . ILE A 1 93 ? 13.251 11.714 3.703 1.00 66.31 93 ILE A C 1
ATOM 741 O O . ILE A 1 93 ? 12.866 11.158 4.728 1.00 66.31 93 ILE A O 1
ATOM 745 N N . ASP A 1 94 ? 14.543 11.803 3.379 1.00 62.34 94 ASP A N 1
ATOM 746 C CA . ASP A 1 94 ? 15.604 11.218 4.208 1.00 62.34 94 ASP A CA 1
ATOM 747 C C . ASP A 1 94 ? 15.611 11.809 5.626 1.00 62.34 94 ASP A C 1
ATOM 749 O O . ASP A 1 94 ? 15.789 11.084 6.604 1.00 62.34 94 ASP A O 1
ATOM 753 N N . ILE A 1 95 ? 15.344 13.113 5.752 1.00 60.69 95 ILE A N 1
ATOM 754 C CA . ILE A 1 95 ? 15.208 13.791 7.049 1.00 60.69 95 ILE A CA 1
ATOM 755 C C . ILE A 1 95 ? 13.948 13.318 7.787 1.00 60.69 95 ILE A C 1
ATOM 757 O O . ILE A 1 95 ? 14.002 13.052 8.985 1.00 60.69 95 ILE A O 1
ATOM 761 N N . ALA A 1 96 ? 12.819 13.185 7.086 1.00 60.44 96 ALA A N 1
ATOM 762 C CA . ALA A 1 96 ? 11.555 12.758 7.684 1.00 60.44 96 ALA A CA 1
ATOM 763 C C . ALA A 1 96 ? 11.567 11.296 8.164 1.00 60.44 96 ALA A C 1
ATOM 765 O O . ALA A 1 96 ? 10.846 10.963 9.096 1.00 60.44 96 ALA A O 1
ATOM 766 N N . ILE A 1 97 ? 12.372 10.426 7.545 1.00 55.75 9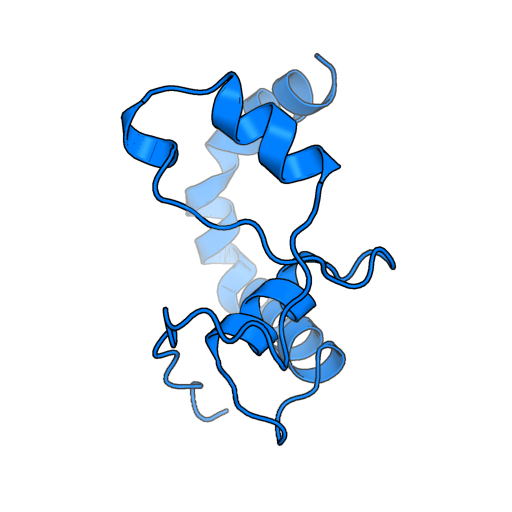7 ILE A N 1
ATOM 767 C CA . ILE A 1 97 ? 12.521 9.017 7.953 1.00 55.75 97 ILE A CA 1
ATOM 768 C C . ILE A 1 97 ? 13.441 8.873 9.182 1.00 55.75 97 ILE A C 1
ATOM 770 O O . ILE A 1 97 ? 13.373 7.866 9.885 1.00 55.75 97 ILE A O 1
ATOM 774 N N . GLN A 1 98 ? 14.303 9.858 9.449 1.00 52.75 98 GLN A N 1
ATOM 775 C CA . GLN A 1 98 ? 15.221 9.859 10.596 1.00 52.75 98 GLN A CA 1
ATOM 776 C C . GLN A 1 98 ? 14.635 10.488 11.874 1.00 52.75 98 GLN A C 1
ATOM 778 O O . GLN A 1 98 ? 15.248 10.346 12.934 1.00 52.75 98 GLN A O 1
ATOM 783 N N . ALA A 1 99 ? 13.504 11.193 11.774 1.00 45.47 99 ALA A N 1
ATOM 784 C CA . ALA A 1 99 ? 12.812 11.862 12.881 1.00 45.47 99 ALA A CA 1
ATOM 785 C C . ALA A 1 99 ? 11.774 10.950 13.554 1.00 45.47 99 ALA A C 1
ATOM 787 O O . ALA A 1 99 ? 11.619 11.072 14.791 1.00 45.47 99 ALA A O 1
#

Sequence (99 aa):
MVPYEFRPNQIFDERKHIIDAVAKKYLEQATSDVHHLVPVKVTANGNCLYYSILVLMNNPAVATSELRVRTIIELVTNETYYSNTYSPLAGPIDIAIQA

Mean predicted aligned error: 6.78 Å

pLDDT: mean 86.31, std 10.43, range [45.47, 95.44]

Secondary structure (DSSP, 8-state):
-PPP---------TTT--B-HHHHHHHHHS-GGGTT--PBP---SS-HHHHHHHHHHT-TT--HHHHHHHHHHHHHHTHHHHHHHHGGGHHHHHHHHH-

Foldseek 3Di:
DDDDPQDFDQDDDPVPFDFDPVVLVVQVVDDPVSNPDTHTDFDPPVLRVLRVSCNRRVDPVDDSVNVVVVVVVVCVVCVVVCCVVCVVCPVVVVVVVVD

Radius of gyration: 16.62 Å; Cα contacts (8 Å, |Δi|>4): 50; chains: 1; bounding box: 34×31×39 Å

Organism: NCBI:txid392033

Solvent-accessible surface area (backbone atoms only — not comparable to full-atom values): 6224 Å² total; per-residue (Å²): 133,85,81,82,86,85,62,74,52,90,73,89,46,82,93,81,49,47,74,25,69,66,58,42,54,53,36,69,74,44,62,78,89,51,56,86,62,79,47,65,58,60,62,89,78,89,48,35,70,44,42,51,49,42,62,24,53,70,48,89,90,63,52,54,68,56,55,52,51,51,52,52,52,52,51,65,77,42,38,71,60,52,49,70,71,46,56,85,46,55,65,63,50,58,52,63,74,73,108